Protein AF-A0A1C9V0R7-F1 (afdb_monome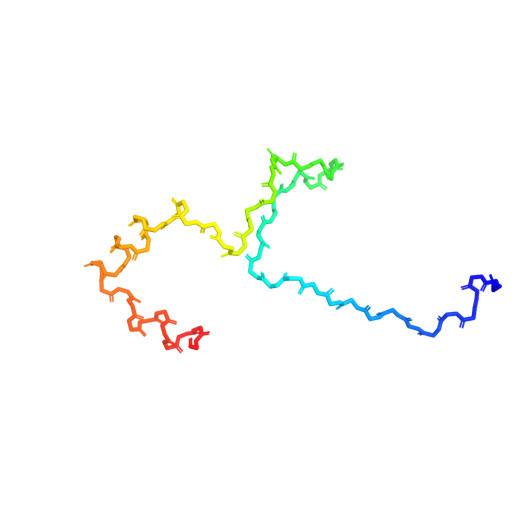r)

Radius of gyration: 18.52 Å; Cα contacts (8 Å, |Δi|>4): 32; chains: 1; bounding box: 38×29×45 Å

Foldseek 3Di:
DPPPPDPDDDDDDQPPWDWDADPPPRHTPDDIDHPPDCPCVVVVVVCVVVVCVVVCVVPPD

pLDDT: mean 95.18, std 8.66, range [55.72, 98.69]

Nearest PDB structures (foldseek):
  7syt-assembly1_W  TM=3.056E-01  e=3.536E+00  Oryctolagus cuniculus

Secondary structure (DSSP, 8-state):
--GGG---------SS-B--B-TTT--BSS--B-TT--TTHHHHHHHHHTT-HHHHHHHH-

Structure 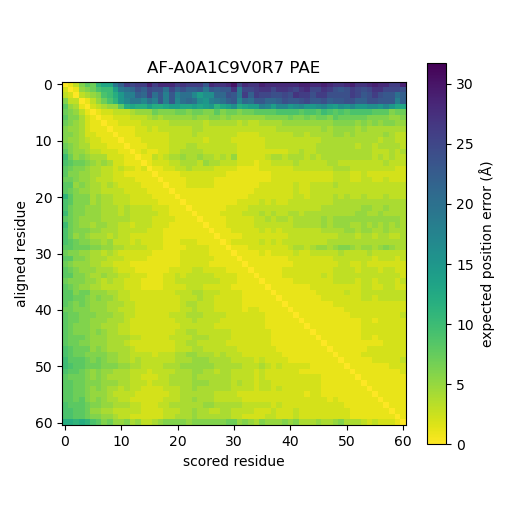(mmCIF, N/CA/C/O backbone):
data_AF-A0A1C9V0R7-F1
#
_entry.id   AF-A0A1C9V0R7-F1
#
loop_
_atom_site.group_PDB
_atom_site.id
_atom_site.type_symbol
_atom_site.label_atom_id
_atom_site.label_alt_id
_atom_site.label_comp_id
_atom_site.label_asym_id
_atom_site.label_entity_id
_atom_site.label_seq_id
_atom_site.pdbx_PDB_ins_code
_atom_site.Cartn_x
_atom_site.Cartn_y
_atom_site.Cartn_z
_atom_site.occupancy
_atom_site.B_iso_or_equiv
_atom_site.auth_seq_id
_atom_site.auth_comp_id
_atom_site.auth_asym_id
_atom_site.auth_atom_id
_atom_site.pdbx_PDB_model_num
ATOM 1 N N . MET A 1 1 ? 20.459 -17.947 -25.215 1.00 55.72 1 MET A N 1
ATOM 2 C CA . MET A 1 1 ? 19.067 -17.581 -25.527 1.00 55.72 1 MET A CA 1
ATOM 3 C C . MET A 1 1 ? 19.099 -16.248 -26.235 1.00 55.72 1 MET A C 1
ATOM 5 O O . MET A 1 1 ? 19.523 -15.271 -25.627 1.00 55.72 1 MET A O 1
ATOM 9 N N . GLU A 1 2 ? 18.731 -16.219 -27.512 1.00 59.91 2 GLU A N 1
ATOM 10 C CA . GLU A 1 2 ? 18.387 -14.952 -28.157 1.00 59.91 2 GLU A CA 1
ATOM 11 C C . GLU A 1 2 ? 17.035 -14.469 -27.619 1.00 59.91 2 GLU A C 1
ATOM 13 O O . GLU A 1 2 ? 16.193 -15.276 -27.220 1.00 59.91 2 GLU A O 1
ATOM 18 N N . ALA A 1 3 ? 16.812 -13.154 -27.593 1.00 67.88 3 ALA A N 1
ATOM 19 C CA . ALA A 1 3 ? 15.601 -12.546 -27.034 1.00 67.88 3 ALA A CA 1
ATOM 20 C C . ALA A 1 3 ? 14.281 -13.020 -27.695 1.00 67.88 3 ALA A C 1
ATOM 22 O O . ALA A 1 3 ? 13.209 -12.753 -27.160 1.00 67.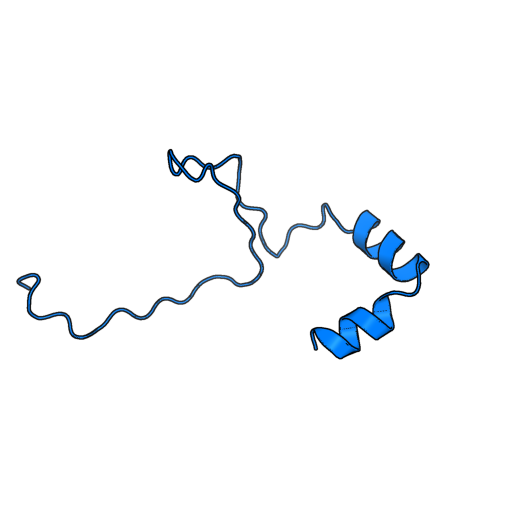88 3 ALA A O 1
ATOM 23 N N . GLY A 1 4 ? 14.345 -13.734 -28.827 1.00 73.31 4 GLY A N 1
ATOM 24 C CA . GLY A 1 4 ? 13.187 -14.230 -29.577 1.00 73.31 4 GLY A CA 1
ATOM 25 C C . GLY A 1 4 ? 12.569 -15.553 -29.097 1.00 73.31 4 GLY A C 1
ATOM 26 O O . GLY A 1 4 ? 11.518 -15.923 -29.607 1.00 73.31 4 GLY A O 1
ATOM 27 N N . GLU A 1 5 ? 13.169 -16.271 -28.140 1.00 87.88 5 GLU A N 1
ATOM 28 C CA . GLU A 1 5 ? 12.681 -17.600 -27.699 1.00 87.88 5 GLU A CA 1
ATOM 29 C C . GLU A 1 5 ? 11.795 -17.568 -26.433 1.00 87.88 5 GLU A C 1
ATOM 31 O O . GLU A 1 5 ? 11.344 -18.610 -25.955 1.00 87.88 5 GLU A O 1
ATOM 36 N N . LEU A 1 6 ? 11.539 -16.391 -25.851 1.00 88.00 6 LEU A N 1
ATOM 37 C CA . LEU A 1 6 ? 10.780 -16.267 -24.603 1.00 88.00 6 LEU A CA 1
ATOM 38 C C . LEU A 1 6 ? 9.265 -16.247 -24.862 1.00 88.00 6 LEU A C 1
ATOM 40 O O . LEU A 1 6 ? 8.719 -15.241 -25.302 1.00 88.00 6 LEU A O 1
ATOM 44 N N . ALA A 1 7 ? 8.575 -17.340 -24.526 1.00 93.06 7 ALA A N 1
ATOM 45 C CA . ALA A 1 7 ? 7.127 -17.445 -24.721 1.00 93.06 7 ALA A CA 1
ATOM 46 C C . ALA A 1 7 ? 6.299 -16.574 -23.752 1.00 93.06 7 ALA A C 1
ATOM 48 O O . ALA A 1 7 ? 5.254 -16.058 -24.143 1.00 93.06 7 ALA A O 1
ATOM 49 N N . ALA A 1 8 ? 6.730 -16.427 -22.489 1.00 94.06 8 ALA A N 1
ATOM 50 C CA . ALA A 1 8 ? 6.021 -15.634 -21.479 1.00 94.06 8 ALA A CA 1
ATOM 51 C C . ALA A 1 8 ? 6.891 -15.300 -20.252 1.00 94.06 8 ALA A C 1
ATOM 53 O O . ALA A 1 8 ? 7.899 -15.957 -19.989 1.00 94.06 8 ALA A O 1
ATOM 54 N N . ILE A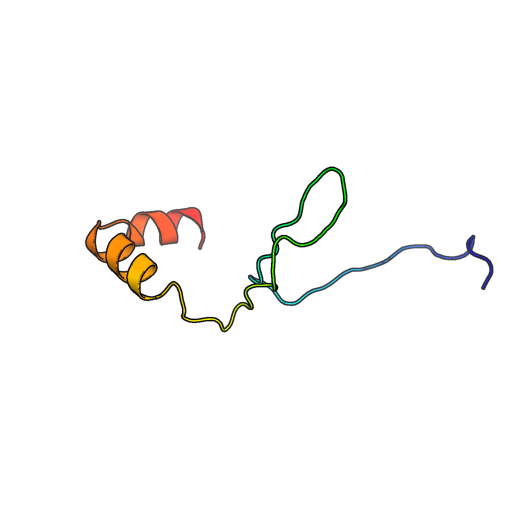 1 9 ? 6.432 -14.324 -19.458 1.00 94.38 9 ILE A N 1
ATOM 55 C CA . ILE A 1 9 ? 6.934 -14.017 -18.111 1.00 94.38 9 ILE A CA 1
ATOM 56 C C . ILE A 1 9 ? 5.754 -14.058 -17.140 1.00 94.38 9 ILE A C 1
ATOM 58 O O . ILE A 1 9 ? 4.772 -13.339 -17.315 1.00 94.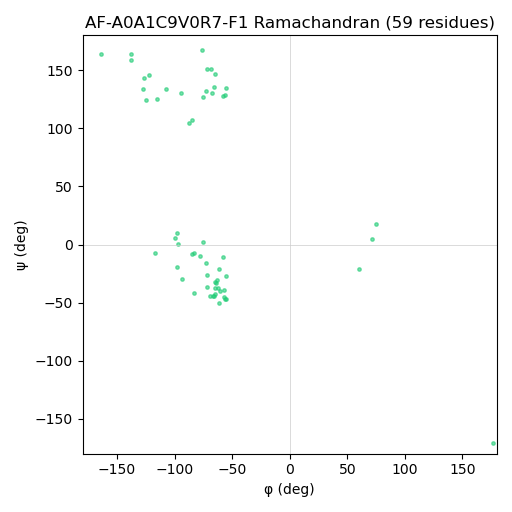38 9 ILE A O 1
ATOM 62 N N . GLY A 1 10 ? 5.868 -14.881 -16.100 1.00 96.69 10 GLY A N 1
ATOM 63 C CA . GLY A 1 10 ? 4.976 -14.844 -14.946 1.00 96.69 10 GLY A CA 1
ATOM 64 C C . GLY A 1 10 ? 5.582 -13.980 -13.847 1.00 96.69 10 GLY A C 1
ATOM 65 O O . GLY A 1 10 ? 6.743 -14.169 -13.487 1.00 96.69 10 GLY A O 1
ATOM 66 N N . ILE A 1 11 ? 4.803 -13.046 -13.307 1.00 97.06 11 ILE A N 1
ATOM 67 C CA . ILE A 1 11 ? 5.217 -12.205 -12.183 1.00 97.06 11 ILE A CA 1
ATOM 68 C C . ILE A 1 11 ? 4.323 -12.533 -10.992 1.00 97.06 11 ILE A C 1
ATOM 70 O O . ILE A 1 11 ? 3.101 -12.463 -11.085 1.00 97.06 11 ILE A O 1
ATOM 74 N N . ALA A 1 12 ? 4.950 -12.876 -9.872 1.00 97.44 12 ALA A N 1
ATOM 75 C CA . ALA A 1 12 ? 4.311 -12.982 -8.570 1.00 97.44 12 ALA A CA 1
ATOM 76 C C . ALA A 1 12 ? 5.090 -12.117 -7.577 1.00 97.44 12 ALA A C 1
ATOM 78 O O . ALA A 1 12 ? 6.316 -12.023 -7.651 1.00 97.44 12 ALA A O 1
ATOM 79 N N . ASN A 1 13 ? 4.385 -11.478 -6.648 1.00 96.56 13 ASN A N 1
ATOM 80 C CA . ASN A 1 13 ? 4.972 -10.553 -5.687 1.00 96.56 13 ASN A CA 1
ATOM 81 C C . ASN A 1 13 ? 4.392 -10.755 -4.288 1.00 96.56 13 ASN A C 1
ATOM 83 O O . ASN A 1 13 ? 3.328 -11.344 -4.104 1.00 96.56 13 ASN A O 1
ATOM 87 N N . GLN A 1 14 ? 5.090 -10.202 -3.296 1.00 96.31 14 GLN A N 1
ATOM 88 C CA . GLN A 1 14 ? 4.502 -9.970 -1.981 1.00 96.31 14 GLN A CA 1
ATOM 89 C C . GLN A 1 14 ? 3.239 -9.118 -2.129 1.00 96.31 14 GLN A C 1
ATOM 91 O O . GLN A 1 14 ? 3.265 -8.068 -2.777 1.00 96.31 14 GLN A O 1
ATOM 96 N N . ARG A 1 15 ? 2.137 -9.580 -1.549 1.00 96.56 15 ARG A N 1
ATOM 97 C CA . ARG A 1 15 ? 0.868 -8.865 -1.607 1.00 96.56 15 ARG A CA 1
ATOM 98 C C . ARG A 1 15 ? 0.866 -7.672 -0.634 1.00 96.56 15 ARG A C 1
ATOM 100 O O . ARG A 1 15 ? 1.783 -7.516 0.170 1.00 96.56 15 ARG A O 1
ATOM 107 N N . GLU A 1 16 ? -0.133 -6.801 -0.786 1.00 97.56 16 GLU A N 1
ATOM 108 C CA . GLU A 1 16 ? -0.460 -5.621 0.041 1.00 97.56 16 GLU A CA 1
ATOM 109 C C . GLU A 1 16 ? 0.594 -4.497 0.163 1.00 97.56 16 GLU A C 1
ATOM 111 O O . GLU A 1 16 ? 0.217 -3.367 0.462 1.00 97.56 16 GLU A O 1
ATOM 116 N N . THR A 1 17 ? 1.882 -4.744 -0.092 1.00 98.12 17 THR A N 1
ATOM 117 C CA . THR A 1 17 ? 2.931 -3.711 -0.068 1.00 98.12 17 THR A CA 1
ATOM 118 C C . THR A 1 17 ? 2.617 -2.576 -1.053 1.00 98.12 17 THR A C 1
ATOM 120 O O . THR A 1 17 ? 2.406 -2.822 -2.240 1.00 98.12 17 THR A O 1
ATOM 123 N N . VAL A 1 18 ? 2.633 -1.327 -0.572 1.00 97.81 18 VAL A N 1
ATOM 124 C CA . VAL A 1 18 ? 2.277 -0.130 -1.359 1.00 97.81 18 VAL A CA 1
ATOM 125 C C . VAL A 1 18 ? 3.522 0.687 -1.699 1.00 97.81 18 VAL A C 1
ATOM 127 O O . VAL A 1 18 ? 4.346 0.972 -0.826 1.00 97.81 18 VAL A O 1
ATOM 130 N N . LEU A 1 19 ? 3.634 1.098 -2.964 1.00 97.88 19 LEU A N 1
ATOM 131 C CA . LEU A 1 19 ? 4.624 2.056 -3.455 1.00 97.88 19 LEU A CA 1
ATOM 132 C C . LEU A 1 19 ? 3.910 3.238 -4.106 1.00 97.88 19 LEU A C 1
ATOM 134 O O . LEU A 1 19 ? 2.873 3.068 -4.744 1.00 97.88 19 LEU A O 1
ATOM 138 N N . LEU A 1 20 ? 4.503 4.421 -3.970 1.00 98.25 20 LEU A N 1
ATOM 139 C CA . LEU A 1 20 ? 4.098 5.620 -4.688 1.00 98.25 20 LEU A CA 1
ATOM 140 C C . LEU A 1 20 ? 5.330 6.214 -5.368 1.00 98.25 20 LEU A C 1
ATOM 142 O O . LEU A 1 20 ? 6.396 6.319 -4.754 1.00 98.25 20 LEU A O 1
ATOM 146 N N . TRP A 1 21 ? 5.180 6.584 -6.631 1.00 98.56 21 TRP A N 1
ATOM 147 C CA . TRP A 1 21 ? 6.245 7.134 -7.460 1.00 98.56 21 TRP A CA 1
ATOM 148 C C . TRP A 1 21 ? 5.716 8.298 -8.292 1.00 98.56 21 TRP A C 1
ATOM 150 O O . TRP A 1 21 ? 4.509 8.444 -8.494 1.00 98.56 21 TRP A O 1
ATOM 160 N N . ASP A 1 22 ? 6.640 9.135 -8.740 1.00 98.56 22 ASP A N 1
ATOM 161 C CA . ASP A 1 22 ? 6.368 10.210 -9.675 1.00 98.56 22 ASP A CA 1
ATOM 162 C C . ASP A 1 22 ? 6.183 9.619 -11.080 1.00 98.56 22 ASP A C 1
ATOM 164 O O . ASP A 1 22 ? 7.015 8.842 -11.549 1.00 98.56 22 ASP A O 1
ATOM 168 N N . ALA A 1 23 ? 5.070 9.946 -11.738 1.00 98.00 23 ALA A N 1
ATOM 169 C CA . ALA A 1 23 ? 4.669 9.289 -12.982 1.00 98.00 23 ALA A CA 1
ATOM 170 C C . ALA A 1 23 ? 5.544 9.671 -14.187 1.00 98.00 23 ALA A C 1
ATOM 172 O O . ALA A 1 23 ? 5.647 8.881 -15.124 1.00 98.00 23 ALA A O 1
ATOM 173 N N . GLU A 1 24 ? 6.169 10.851 -14.169 1.00 98.38 24 GLU A N 1
ATOM 174 C CA . GLU A 1 24 ? 7.016 11.329 -15.266 1.00 98.38 24 GLU A CA 1
ATOM 175 C C . GLU A 1 24 ? 8.434 10.758 -15.171 1.00 98.38 24 GLU A C 1
ATOM 177 O O . GLU A 1 24 ? 9.016 10.339 -16.170 1.00 98.38 24 GLU A O 1
ATOM 182 N N . THR A 1 25 ? 8.991 10.716 -13.961 1.00 98.19 25 THR A N 1
ATOM 183 C CA . THR A 1 25 ? 10.386 10.327 -13.716 1.00 98.19 25 THR A CA 1
ATOM 184 C C . THR A 1 25 ? 10.548 8.868 -13.300 1.00 98.19 25 THR A C 1
ATOM 186 O O . THR A 1 25 ? 11.652 8.332 -13.363 1.00 98.19 25 THR A O 1
ATOM 189 N N . GLY A 1 26 ? 9.481 8.225 -12.817 1.00 97.94 26 GLY A N 1
ATOM 190 C CA . GLY A 1 26 ? 9.536 6.899 -12.199 1.00 97.94 26 GLY A CA 1
ATOM 191 C C . GLY A 1 26 ? 10.204 6.884 -10.820 1.00 97.94 26 GLY A C 1
ATOM 192 O O . GLY A 1 26 ? 10.393 5.811 -10.244 1.00 97.94 26 GLY A O 1
ATOM 193 N N . SER A 1 27 ? 10.573 8.047 -10.275 1.00 98.38 27 SER A N 1
ATOM 194 C CA . SER A 1 27 ? 11.279 8.123 -8.997 1.00 98.38 27 SER A CA 1
ATOM 195 C C . SER A 1 27 ? 10.336 7.793 -7.839 1.00 98.38 27 SER A C 1
ATOM 197 O O . SER A 1 27 ? 9.240 8.356 -7.767 1.00 98.38 27 SER A O 1
ATOM 199 N N . PRO A 1 28 ? 10.732 6.922 -6.896 1.00 98.25 28 PRO A N 1
ATOM 200 C CA . PRO A 1 28 ? 9.919 6.653 -5.720 1.00 98.25 28 PRO A CA 1
ATOM 201 C C . PRO A 1 28 ? 9.832 7.906 -4.842 1.00 98.25 28 PRO A C 1
ATOM 203 O O . PRO A 1 28 ? 10.845 8.542 -4.554 1.00 98.25 28 PRO A O 1
ATOM 206 N N . LEU A 1 29 ? 8.631 8.22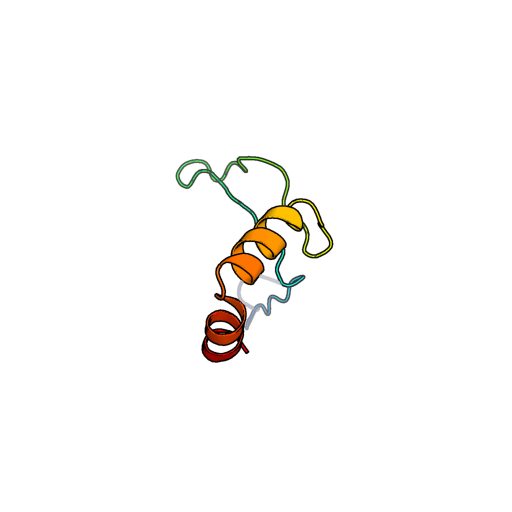8 -4.354 1.00 97.94 29 LEU A N 1
ATOM 207 C CA . LEU A 1 29 ? 8.441 9.324 -3.391 1.00 97.94 29 LEU A CA 1
ATOM 208 C C . LEU A 1 29 ? 8.978 8.955 -1.997 1.00 97.94 29 LEU A C 1
ATOM 210 O O . LEU A 1 29 ? 9.164 9.816 -1.141 1.00 97.94 29 LEU A O 1
ATOM 214 N N . GLY A 1 30 ? 9.213 7.666 -1.757 1.00 97.38 30 GLY A N 1
ATOM 215 C CA . GLY A 1 30 ? 9.790 7.142 -0.531 1.00 97.38 30 GLY A CA 1
ATOM 216 C C . GLY A 1 30 ? 9.858 5.619 -0.544 1.00 97.38 30 GLY A C 1
ATOM 217 O O . GLY A 1 30 ? 9.604 4.968 -1.559 1.00 97.38 30 GLY A O 1
ATOM 218 N N . ASN A 1 31 ? 10.193 5.043 0.609 1.00 98.12 31 ASN A N 1
ATOM 219 C CA . ASN A 1 31 ? 10.258 3.593 0.763 1.00 98.12 31 ASN A CA 1
ATOM 220 C C . ASN A 1 31 ? 8.880 2.946 0.590 1.00 98.12 31 ASN A C 1
ATOM 222 O O . ASN A 1 31 ? 7.866 3.485 1.039 1.00 98.12 31 ASN A O 1
ATOM 226 N N . ALA A 1 32 ? 8.874 1.733 0.038 1.00 98.12 32 ALA A N 1
ATOM 227 C CA . ALA A 1 32 ? 7.696 0.879 0.031 1.00 98.12 32 ALA A CA 1
ATOM 228 C C . ALA A 1 32 ? 7.175 0.658 1.461 1.00 98.12 32 ALA A C 1
ATOM 230 O O . ALA A 1 32 ? 7.941 0.347 2.380 1.00 98.12 32 ALA A O 1
ATOM 231 N N . ILE A 1 33 ? 5.862 0.779 1.649 1.00 98.19 33 ILE A N 1
ATOM 232 C CA . ILE A 1 33 ? 5.210 0.416 2.907 1.00 98.19 33 ILE A CA 1
ATOM 233 C C . ILE A 1 33 ? 4.862 -1.064 2.818 1.00 98.19 33 ILE A C 1
ATOM 235 O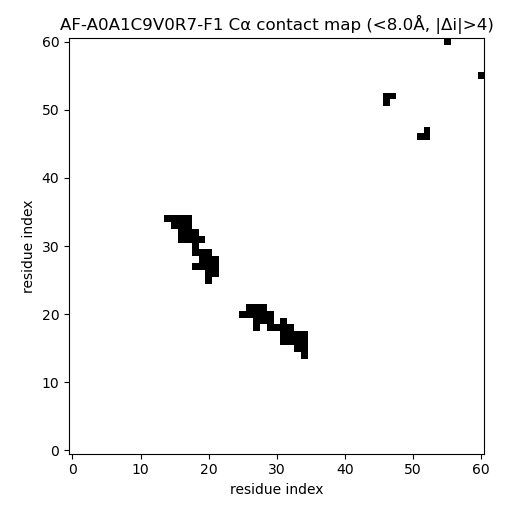 O . ILE A 1 33 ? 3.932 -1.446 2.113 1.00 98.19 33 ILE A O 1
ATOM 239 N N . VAL A 1 34 ? 5.641 -1.892 3.513 1.00 98.19 34 VAL A N 1
ATOM 240 C CA . VAL A 1 34 ? 5.470 -3.350 3.501 1.00 98.19 34 VAL A CA 1
ATOM 241 C C . VAL A 1 34 ? 4.184 -3.785 4.202 1.00 98.19 34 VAL A C 1
ATOM 243 O O . VAL A 1 34 ? 3.761 -3.146 5.166 1.00 98.19 34 VAL A O 1
ATOM 246 N N . TRP A 1 35 ? 3.608 -4.911 3.778 1.00 97.75 35 TRP A N 1
ATOM 247 C CA . TRP A 1 35 ? 2.363 -5.471 4.332 1.00 97.75 35 TRP A CA 1
ATOM 248 C C . TRP A 1 35 ? 2.382 -5.707 5.855 1.00 97.75 35 TRP A C 1
ATOM 250 O O . TRP A 1 35 ? 1.348 -5.646 6.513 1.00 97.75 35 TRP A O 1
ATOM 260 N N . GLN A 1 36 ? 3.561 -5.929 6.443 1.00 98.00 36 GLN A N 1
ATOM 261 C CA . GLN A 1 36 ? 3.730 -6.104 7.893 1.00 98.00 36 GLN A CA 1
ATOM 262 C C . GLN A 1 36 ? 3.693 -4.786 8.677 1.00 98.00 36 GLN A C 1
ATOM 264 O O . GLN A 1 36 ? 3.686 -4.789 9.909 1.00 98.00 36 GLN A O 1
ATOM 269 N N . CYS A 1 37 ? 3.724 -3.642 7.993 1.00 98.12 37 CYS A N 1
ATOM 270 C CA . CYS A 1 37 ? 3.809 -2.354 8.651 1.00 98.12 37 CYS A CA 1
ATOM 271 C C . CYS A 1 37 ? 2.528 -2.044 9.439 1.00 98.12 37 CYS A C 1
ATOM 273 O O . CYS A 1 37 ? 1.420 -2.101 8.917 1.00 98.12 37 CYS A O 1
ATOM 275 N N . ARG A 1 38 ? 2.687 -1.645 10.705 1.00 98.06 38 ARG A N 1
ATOM 276 C CA . ARG A 1 38 ? 1.574 -1.338 11.621 1.00 98.06 38 ARG A CA 1
ATOM 277 C C . ARG A 1 38 ? 1.275 0.155 11.766 1.00 98.06 38 ARG A C 1
ATOM 279 O O . ARG A 1 38 ? 0.429 0.524 12.571 1.00 98.06 38 ARG A O 1
ATOM 286 N N . ARG A 1 39 ? 1.942 1.022 10.995 1.00 98.12 39 ARG A N 1
ATOM 287 C CA . ARG A 1 39 ? 1.859 2.488 11.161 1.00 98.12 39 ARG A CA 1
ATOM 288 C C . ARG A 1 39 ? 0.454 3.078 10.971 1.00 98.12 39 ARG A C 1
ATOM 290 O O . ARG A 1 39 ? 0.204 4.179 11.431 1.00 98.12 39 ARG A O 1
ATOM 297 N N . THR A 1 40 ? -0.448 2.370 10.291 1.00 97.94 40 THR A N 1
ATOM 298 C CA . THR A 1 40 ? -1.836 2.796 10.037 1.00 97.94 40 THR A CA 1
ATOM 299 C C . THR A 1 40 ? -2.848 2.190 11.017 1.00 97.94 40 THR A C 1
ATOM 301 O O . THR A 1 40 ? -4.052 2.326 10.808 1.00 97.94 40 THR A O 1
ATOM 304 N N . ALA A 1 41 ? -2.397 1.531 12.092 1.00 98.44 41 ALA A N 1
ATOM 305 C CA . ALA A 1 41 ? -3.282 0.869 13.054 1.00 98.44 41 ALA A CA 1
ATOM 306 C C . ALA A 1 41 ? -4.310 1.823 13.688 1.00 98.44 41 ALA A C 1
ATOM 308 O O . ALA A 1 41 ? -5.478 1.450 13.828 1.00 98.44 41 ALA A O 1
ATOM 309 N N . ASP A 1 42 ? -3.905 3.054 14.008 1.00 98.69 42 ASP A N 1
ATOM 310 C CA . ASP A 1 42 ? -4.802 4.067 14.577 1.00 98.69 42 ASP A CA 1
ATOM 311 C C . ASP A 1 42 ? -5.886 4.461 13.570 1.00 98.69 42 ASP A C 1
ATOM 313 O O 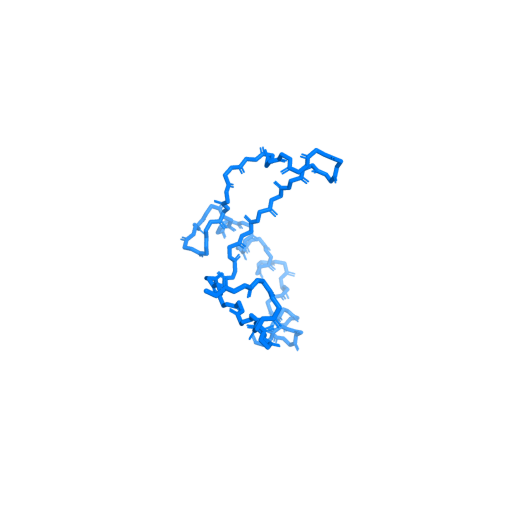. ASP A 1 42 ? -7.071 4.434 13.895 1.00 98.69 42 ASP A O 1
ATOM 317 N N . ARG A 1 43 ? -5.516 4.651 12.295 1.00 98.31 43 ARG A N 1
ATOM 318 C CA . ARG A 1 43 ? -6.480 4.908 11.216 1.00 98.31 43 ARG A CA 1
ATOM 319 C C . ARG A 1 43 ? -7.469 3.755 11.032 1.00 98.31 43 ARG A C 1
ATOM 321 O O . ARG A 1 43 ? -8.657 3.987 10.831 1.00 98.31 43 ARG A O 1
ATOM 328 N N . CYS A 1 44 ? -7.015 2.505 11.129 1.00 98.19 44 CYS A N 1
ATOM 329 C CA . CYS A 1 44 ? -7.912 1.346 11.104 1.00 98.19 44 CYS A CA 1
ATOM 330 C C . CYS A 1 44 ? -8.874 1.332 12.302 1.00 98.19 44 CYS A C 1
ATOM 332 O O . CYS A 1 44 ? -9.994 0.842 12.180 1.00 98.19 44 CYS A O 1
ATOM 334 N N . THR A 1 45 ? -8.444 1.826 13.464 1.00 98.50 45 THR A N 1
ATOM 335 C CA . THR A 1 45 ? -9.301 1.957 14.650 1.00 98.50 45 THR A CA 1
ATOM 336 C C . THR A 1 45 ? -10.355 3.041 14.452 1.00 98.50 45 THR A C 1
ATOM 338 O O . THR A 1 45 ? -11.526 2.778 14.709 1.00 98.50 45 THR A O 1
ATOM 341 N N . GLU A 1 46 ? -9.981 4.201 13.910 1.00 98.69 46 GLU A N 1
ATOM 342 C CA . GLU A 1 46 ? -10.922 5.279 13.566 1.00 98.69 46 GLU A CA 1
ATOM 343 C C . GLU A 1 46 ? -12.015 4.801 12.600 1.00 98.69 46 GLU A C 1
ATOM 345 O O . GLU A 1 46 ? -13.197 5.054 12.819 1.00 98.69 46 GLU A O 1
ATOM 350 N N . LEU A 1 47 ? -11.645 4.062 11.547 1.00 98.38 47 LEU A N 1
ATOM 351 C CA . LEU A 1 47 ? -12.607 3.545 10.565 1.00 98.38 47 LEU A CA 1
ATOM 352 C C . LEU A 1 47 ? -13.585 2.533 11.183 1.00 98.38 47 LEU A C 1
ATOM 354 O O . LEU A 1 47 ? -14.774 2.546 10.858 1.00 98.38 47 LEU A O 1
ATOM 358 N N . ARG A 1 48 ? -13.108 1.685 12.104 1.00 98.31 48 ARG A N 1
ATOM 359 C CA . ARG A 1 48 ? -13.968 0.767 12.868 1.00 98.31 48 ARG A CA 1
ATOM 360 C C . ARG A 1 48 ? -14.914 1.525 13.796 1.00 98.31 48 ARG A C 1
ATOM 362 O O . ARG A 1 48 ? -16.103 1.228 13.817 1.00 98.31 48 ARG A O 1
ATOM 369 N N . GLN A 1 49 ? -14.419 2.543 14.502 1.00 98.50 49 GLN A N 1
ATOM 370 C CA . GLN A 1 49 ? -15.239 3.414 15.355 1.00 98.50 49 GLN A CA 1
ATOM 371 C C . GLN A 1 49 ? -16.291 4.196 14.555 1.00 98.50 49 GLN A C 1
ATOM 373 O O . GLN A 1 49 ? -17.380 4.446 15.062 1.00 98.50 49 GLN A O 1
ATOM 378 N N . ALA A 1 50 ? -16.005 4.517 13.291 1.00 98.50 50 ALA A N 1
ATOM 379 C CA . ALA A 1 50 ? -16.962 5.098 12.352 1.00 98.50 50 ALA A CA 1
ATOM 380 C C . ALA A 1 50 ? -17.993 4.086 11.800 1.00 98.50 50 ALA A C 1
ATOM 382 O O . ALA A 1 50 ? -18.813 4.451 10.960 1.00 98.50 50 ALA A O 1
ATOM 383 N N . GLY A 1 51 ? -17.961 2.822 12.238 1.00 98.38 51 GLY A N 1
ATOM 384 C CA . GLY A 1 51 ? -18.918 1.790 11.836 1.00 98.38 51 GLY A CA 1
ATOM 385 C C . GLY A 1 51 ? -18.711 1.244 10.421 1.00 98.38 51 GLY A C 1
ATOM 386 O O . GLY A 1 51 ? -19.625 0.642 9.867 1.00 98.38 51 GLY A O 1
ATOM 387 N N . LEU A 1 52 ? -17.534 1.444 9.816 1.00 98.50 52 LEU A N 1
ATOM 388 C CA . LEU A 1 52 ? -17.277 1.066 8.418 1.00 98.50 52 LEU A CA 1
ATOM 389 C C . LEU A 1 52 ? -16.847 -0.396 8.232 1.00 98.50 52 LEU A C 1
ATOM 391 O O . LEU A 1 52 ? -16.767 -0.867 7.100 1.00 98.50 52 LEU A O 1
ATOM 395 N N . GLU A 1 53 ? -16.585 -1.124 9.317 1.00 98.06 53 GLU A N 1
ATOM 396 C CA . GLU A 1 53 ? -16.117 -2.516 9.277 1.00 98.06 53 GLU A CA 1
ATOM 397 C C . GLU A 1 53 ? -17.045 -3.462 8.490 1.00 98.06 53 GLU A C 1
ATOM 399 O O . GLU A 1 53 ? -16.536 -4.156 7.607 1.00 98.06 53 GLU A O 1
ATOM 404 N N . PRO A 1 54 ? -18.384 -3.450 8.678 1.00 98.44 54 PRO A N 1
ATOM 405 C CA . PRO A 1 54 ? -19.277 -4.310 7.897 1.00 98.44 54 PRO A CA 1
ATOM 406 C C . PRO A 1 54 ? -19.240 -4.003 6.395 1.00 98.44 54 PRO A C 1
ATOM 408 O O . PRO A 1 54 ? -19.287 -4.915 5.573 1.00 98.44 54 PRO A O 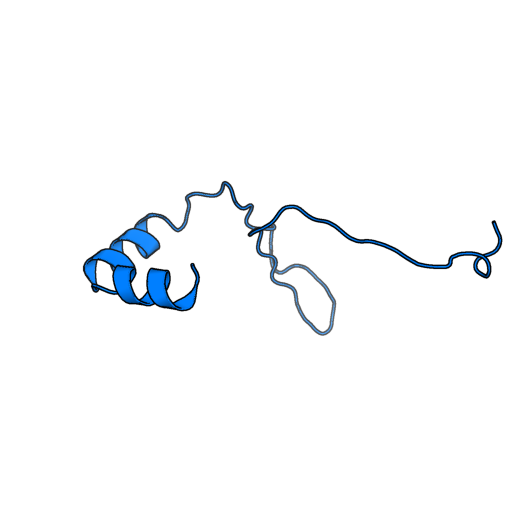1
ATOM 411 N N . THR A 1 55 ? -19.126 -2.723 6.031 1.00 98.44 55 THR A N 1
ATOM 412 C CA . THR A 1 55 ? -19.049 -2.284 4.631 1.00 98.44 55 THR A CA 1
ATOM 413 C C . THR A 1 55 ? -17.757 -2.753 3.976 1.00 98.44 55 THR A C 1
ATOM 415 O O . THR A 1 55 ? -17.787 -3.244 2.851 1.00 98.44 55 THR A O 1
ATOM 418 N N . VAL A 1 56 ? -16.625 -2.629 4.674 1.00 98.12 56 VAL A N 1
ATOM 419 C CA . VAL A 1 56 ? -15.331 -3.103 4.168 1.00 98.12 56 VAL A CA 1
ATOM 420 C C . VAL A 1 56 ? -15.378 -4.615 3.951 1.00 98.12 56 VAL A C 1
ATOM 422 O O . VAL A 1 56 ? -15.103 -5.054 2.840 1.00 98.12 56 VAL A O 1
ATOM 425 N N . GLN A 1 57 ? -15.833 -5.395 4.939 1.00 98.31 57 GLN A N 1
ATOM 426 C CA . GLN A 1 57 ? -15.962 -6.852 4.804 1.00 98.31 57 GLN A CA 1
ATOM 427 C C . GLN A 1 57 ? -16.833 -7.242 3.599 1.00 98.31 57 GLN A C 1
ATOM 429 O O . GLN A 1 57 ? -16.450 -8.092 2.800 1.00 98.31 57 GLN A O 1
ATOM 434 N N . ALA A 1 58 ? -17.993 -6.596 3.438 1.00 98.56 58 ALA A N 1
ATOM 435 C CA . ALA A 1 58 ? -18.922 -6.903 2.354 1.00 98.56 58 ALA A CA 1
ATOM 436 C C . ALA A 1 58 ? -18.350 -6.602 0.957 1.00 98.56 58 ALA A C 1
ATOM 438 O O . ALA A 1 58 ? -18.707 -7.279 -0.005 1.00 98.56 58 ALA A O 1
ATOM 439 N N . LEU A 1 59 ? -17.491 -5.585 0.835 1.00 98.25 59 LEU A N 1
ATOM 440 C CA . LEU A 1 59 ? -16.944 -5.144 -0.450 1.00 98.25 59 LEU A CA 1
ATOM 441 C C . LEU A 1 59 ? -15.601 -5.789 -0.796 1.00 98.25 59 LEU A C 1
ATOM 443 O O . LEU A 1 59 ? -15.295 -5.927 -1.980 1.00 98.25 59 LEU A O 1
ATOM 447 N N . THR A 1 60 ? -14.785 -6.141 0.200 1.00 97.31 60 THR A N 1
ATOM 448 C CA . THR A 1 60 ? -13.389 -6.550 -0.025 1.00 97.31 60 THR A CA 1
ATOM 449 C C . THR A 1 60 ? -13.067 -7.983 0.386 1.00 97.31 60 THR A C 1
ATOM 451 O O . THR A 1 60 ? -11.978 -8.447 0.049 1.00 97.31 60 THR A O 1
ATOM 454 N N . GLY A 1 61 ? -13.998 -8.688 1.040 1.00 92.19 61 GLY A N 1
ATOM 455 C CA . GLY A 1 61 ? -13.838 -10.093 1.427 1.00 92.19 61 GLY A CA 1
ATOM 456 C C . GLY A 1 61 ? -13.483 -10.289 2.884 1.00 92.19 61 GLY A C 1
ATOM 457 O O . GLY A 1 61 ? -12.505 -9.674 3.361 1.00 92.19 61 GLY A O 1
#

Sequence (61 aa):
MEAGELAAIGIANQRETVLLWDAETGSPLGNAIVWQCRRTADRCTELRQAGLEPTVQALTG

Solvent-accessible surface area (backbone atoms only — not comparable to full-atom values): 4172 Å² total; per-residue (Å²): 131,66,90,86,73,71,90,79,83,90,87,86,77,83,68,84,49,47,76,56,57,42,88,89,77,64,47,62,78,57,81,65,48,51,65,85,62,64,90,57,53,66,59,57,49,52,43,45,75,70,62,42,52,67,59,48,44,75,75,73,106

Mean predicted aligned error: 4.34 Å